Protein AF-A0A7X6ULK3-F1 (afdb_monomer_lite)

Sequence (112 aa):
MATKIPKNITPAKFAKWLRNNTDCEAKVRRGERVEAIVFADHIEPGKCVPLLAEMDDEDLMITEFTNDYYYPQAAQRAIDKREDAYPPVPFYDWVQDQYLTDKNVKITKIEI

pLDDT: mean 84.58, std 14.23, range [40.16, 96.69]

Radius of gyration: 13.45 Å; chains: 1; bounding box: 35×28×33 Å

Foldseek 3Di:
DQQDDDDQDFQVNVQVSCVVQFQKDWDQDPSFKIWMWTQLVLAPNQWIWTKMWGDDPRFIWIKIADDTDRHVVVSVVCVVVVHHIDPTDTPVVVSVVPCRRPSNDHDDDDDD

Structure (mmCIF, N/CA/C/O backbone):
data_AF-A0A7X6ULK3-F1
#
_entry.id   AF-A0A7X6ULK3-F1
#
loop_
_atom_site.group_PDB
_atom_site.id
_atom_site.type_symbol
_atom_site.label_atom_id
_atom_site.label_alt_id
_atom_site.label_comp_id
_atom_site.label_asym_id
_atom_site.label_entity_id
_atom_site.label_seq_id
_atom_site.pdbx_PDB_ins_code
_atom_site.Cartn_x
_atom_site.Cartn_y
_atom_site.Cartn_z
_atom_site.occupancy
_atom_site.B_iso_or_equiv
_atom_site.auth_seq_id
_atom_site.auth_comp_id
_atom_site.auth_asym_id
_atom_site.auth_atom_id
_atom_site.pdbx_PDB_model_num
ATOM 1 N N . MET A 1 1 ? -16.506 8.209 -9.076 1.00 40.16 1 MET A N 1
ATOM 2 C CA . MET A 1 1 ? -15.695 8.554 -10.268 1.00 40.16 1 MET A CA 1
ATOM 3 C C . MET A 1 1 ? -14.776 7.376 -10.524 1.00 40.16 1 MET A C 1
ATOM 5 O O . MET A 1 1 ? -14.176 6.924 -9.564 1.00 40.16 1 MET A O 1
ATOM 9 N N . ALA A 1 2 ? -14.704 6.848 -11.747 1.00 53.31 2 ALA A N 1
ATOM 10 C CA . ALA A 1 2 ? -13.825 5.716 -12.043 1.00 53.31 2 ALA A CA 1
ATOM 11 C C . ALA A 1 2 ? -12.354 6.157 -11.967 1.00 53.31 2 ALA A C 1
ATOM 13 O O . ALA A 1 2 ? -11.955 7.114 -12.639 1.00 53.31 2 ALA A O 1
ATOM 14 N N . THR A 1 3 ? -11.567 5.488 -11.130 1.00 58.00 3 THR A N 1
ATOM 15 C CA . THR A 1 3 ? -10.144 5.774 -10.956 1.00 58.00 3 THR A CA 1
ATOM 16 C C . THR A 1 3 ? -9.401 5.510 -12.264 1.00 58.00 3 THR A C 1
ATOM 18 O O . THR A 1 3 ? -9.529 4.446 -12.864 1.00 58.00 3 THR A O 1
ATOM 21 N N . LYS A 1 4 ? -8.627 6.488 -12.753 1.00 64.19 4 LYS A N 1
ATOM 22 C CA . LYS A 1 4 ? -7.804 6.293 -13.956 1.00 64.19 4 LYS A CA 1
ATOM 23 C C . LYS A 1 4 ? -6.600 5.423 -13.599 1.00 64.19 4 LYS A C 1
ATOM 25 O O . LYS A 1 4 ? -5.735 5.864 -12.841 1.00 64.19 4 LYS A O 1
ATOM 30 N N . ILE A 1 5 ? -6.544 4.220 -14.164 1.00 65.06 5 ILE A N 1
ATOM 31 C CA . ILE A 1 5 ? -5.449 3.270 -13.952 1.00 65.06 5 ILE A CA 1
ATOM 32 C C . ILE A 1 5 ? -4.304 3.587 -14.940 1.00 65.06 5 ILE A C 1
ATOM 34 O O . ILE A 1 5 ? -4.547 3.656 -16.150 1.00 65.06 5 ILE A O 1
ATOM 38 N N . PRO A 1 6 ? -3.067 3.845 -14.473 1.00 64.94 6 PRO A N 1
ATOM 39 C CA . PRO A 1 6 ? -1.934 4.137 -15.355 1.00 64.94 6 PRO A CA 1
ATOM 40 C C . PRO A 1 6 ? -1.508 2.929 -16.201 1.00 64.94 6 PRO A C 1
ATOM 42 O O . PRO A 1 6 ? -1.408 1.832 -15.672 1.00 64.94 6 PRO A O 1
ATOM 45 N N . LYS A 1 7 ? -1.163 3.151 -17.479 1.00 63.31 7 LYS A N 1
ATOM 46 C CA . LYS A 1 7 ? -0.440 2.176 -18.321 1.00 63.31 7 LYS A CA 1
ATOM 47 C C . LYS A 1 7 ? 1.069 2.269 -18.029 1.00 63.31 7 LYS A C 1
ATOM 49 O O . LYS A 1 7 ? 1.590 3.385 -17.921 1.00 63.31 7 LYS A O 1
ATOM 54 N N . ASN A 1 8 ? 1.764 1.137 -17.906 1.00 73.62 8 ASN A N 1
ATOM 55 C CA . ASN A 1 8 ? 3.188 1.029 -17.527 1.00 73.62 8 ASN A CA 1
ATOM 56 C C . ASN A 1 8 ? 3.473 1.697 -16.171 1.00 73.62 8 ASN A C 1
ATOM 58 O O . ASN A 1 8 ? 4.127 2.755 -16.078 1.00 73.62 8 ASN A O 1
ATOM 62 N N . ILE A 1 9 ? 2.878 1.119 -15.130 1.00 87.00 9 ILE A N 1
ATOM 63 C CA . ILE A 1 9 ? 3.027 1.562 -13.750 1.00 87.00 9 ILE A CA 1
ATOM 64 C C . ILE A 1 9 ? 4.459 1.267 -13.272 1.00 87.00 9 ILE A C 1
ATOM 66 O O . ILE A 1 9 ? 5.049 0.253 -13.607 1.00 87.00 9 ILE A O 1
ATOM 70 N N . THR A 1 10 ? 5.047 2.202 -12.533 1.00 91.00 10 THR A N 1
ATOM 71 C CA . THR A 1 10 ? 6.350 2.032 -11.871 1.00 91.00 10 THR A CA 1
ATOM 72 C C . THR A 1 10 ? 6.162 2.304 -10.383 1.00 91.00 10 THR A C 1
ATOM 74 O O . THR A 1 10 ? 5.195 2.996 -10.040 1.00 91.00 10 THR A O 1
ATOM 77 N N . PRO A 1 11 ? 7.082 1.892 -9.492 1.00 93.19 11 PRO A N 1
ATOM 78 C CA . PRO A 1 11 ? 6.969 2.175 -8.060 1.00 93.19 11 PRO A CA 1
ATOM 79 C C . PRO A 1 11 ? 6.731 3.667 -7.769 1.00 93.19 11 PRO A C 1
ATOM 81 O O . PRO A 1 11 ? 5.841 4.046 -7.011 1.00 93.19 11 PRO A O 1
ATOM 84 N N . ALA A 1 12 ? 7.448 4.560 -8.459 1.00 92.38 12 ALA A N 1
ATOM 85 C CA . ALA A 1 12 ? 7.263 6.003 -8.304 1.00 92.38 12 ALA A CA 1
ATOM 86 C C . ALA A 1 12 ? 5.882 6.495 -8.779 1.00 92.38 12 ALA A C 1
ATOM 88 O O . ALA A 1 12 ? 5.250 7.318 -8.107 1.00 92.38 12 ALA A O 1
ATOM 89 N N . LYS A 1 13 ? 5.395 6.000 -9.927 1.00 91.81 13 LYS A N 1
ATOM 90 C CA . LYS A 1 13 ? 4.057 6.345 -10.433 1.00 91.81 13 LYS A CA 1
ATOM 91 C C . LYS A 1 13 ? 2.965 5.804 -9.516 1.00 91.81 13 LYS A C 1
ATOM 93 O O . LYS A 1 13 ? 2.000 6.521 -9.270 1.00 91.81 13 LYS A O 1
ATOM 98 N N . PHE A 1 14 ? 3.142 4.599 -8.983 1.00 92.31 14 PHE A N 1
ATOM 99 C CA . PHE A 1 14 ? 2.233 3.993 -8.021 1.00 92.31 14 PHE A CA 1
ATOM 100 C C . PHE A 1 14 ? 2.179 4.788 -6.722 1.00 92.31 14 PHE A C 1
ATOM 102 O O . PHE A 1 14 ? 1.100 5.203 -6.326 1.00 92.31 14 PHE A O 1
ATOM 109 N N . ALA A 1 15 ? 3.319 5.139 -6.121 1.00 93.38 15 ALA A N 1
ATOM 110 C CA . ALA A 1 15 ? 3.335 5.970 -4.916 1.00 93.38 15 ALA A CA 1
ATOM 111 C C . ALA A 1 15 ? 2.653 7.334 -5.129 1.00 93.38 15 ALA A C 1
ATOM 113 O O . ALA A 1 15 ? 2.032 7.876 -4.216 1.00 93.38 15 ALA A O 1
ATOM 114 N N . LYS A 1 16 ? 2.771 7.926 -6.325 1.00 91.94 16 LYS A N 1
ATOM 115 C CA . LYS A 1 16 ? 2.041 9.155 -6.673 1.00 91.94 16 LYS A CA 1
ATOM 116 C C . LYS A 1 16 ? 0.544 8.896 -6.828 1.00 91.94 16 LYS A C 1
ATOM 118 O O . LYS A 1 16 ? -0.260 9.688 -6.351 1.00 91.94 16 LYS A O 1
ATOM 123 N N . TRP A 1 17 ? 0.178 7.818 -7.511 1.00 90.81 17 TRP A N 1
ATOM 124 C CA . TRP A 1 17 ? -1.211 7.429 -7.705 1.00 90.81 17 TRP A CA 1
ATOM 125 C C . TRP A 1 17 ? -1.893 7.129 -6.363 1.00 90.81 17 TRP A C 1
ATOM 127 O O . TRP A 1 17 ? -2.977 7.649 -6.129 1.00 90.81 17 TRP A O 1
ATOM 137 N N . LEU A 1 18 ? -1.238 6.408 -5.452 1.00 91.25 18 LEU A N 1
ATOM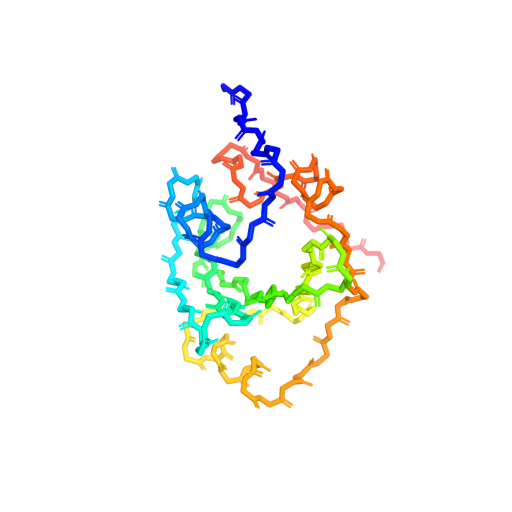 138 C CA . LEU A 1 18 ? -1.780 6.052 -4.141 1.00 91.25 18 LEU A CA 1
ATOM 139 C C . LEU A 1 18 ? -2.104 7.315 -3.333 1.00 91.25 18 LEU A C 1
ATOM 141 O O . LEU A 1 18 ? -3.256 7.543 -2.992 1.00 91.25 18 LEU A O 1
ATOM 145 N N . ARG A 1 19 ? -1.141 8.237 -3.196 1.00 91.38 19 ARG A N 1
ATOM 146 C CA . ARG A 1 19 ? -1.346 9.534 -2.517 1.00 91.38 19 ARG A CA 1
ATOM 147 C C . ARG A 1 19 ? -2.457 10.401 -3.118 1.00 91.38 19 ARG A C 1
ATOM 149 O O . ARG A 1 19 ? -2.995 11.259 -2.430 1.00 91.38 19 ARG A O 1
ATOM 156 N N . ASN A 1 20 ? -2.772 10.227 -4.400 1.00 89.69 20 ASN A N 1
ATOM 157 C CA . ASN A 1 20 ? -3.836 10.984 -5.058 1.00 89.69 20 ASN A CA 1
ATOM 158 C C . ASN A 1 20 ? -5.228 10.365 -4.856 1.00 89.69 20 ASN A C 1
ATOM 160 O O . ASN A 1 20 ? -6.222 11.060 -5.064 1.00 89.69 20 ASN A O 1
ATOM 164 N N . ASN A 1 21 ? -5.306 9.075 -4.520 1.00 87.19 21 ASN A N 1
ATOM 165 C CA . ASN A 1 21 ? -6.562 8.323 -4.468 1.00 87.19 21 ASN A CA 1
ATOM 166 C C . ASN A 1 21 ? -6.914 7.821 -3.058 1.00 87.19 21 ASN A C 1
ATOM 168 O O . ASN A 1 21 ? -8.081 7.539 -2.805 1.00 87.19 21 ASN A O 1
ATOM 172 N N . THR A 1 22 ? -5.953 7.764 -2.137 1.00 87.62 22 THR A N 1
ATOM 173 C CA . THR A 1 22 ? -6.143 7.347 -0.739 1.00 87.62 22 THR A CA 1
ATOM 174 C C . THR A 1 22 ? -5.566 8.368 0.226 1.00 87.62 22 THR A C 1
ATOM 176 O O . THR A 1 22 ? -4.668 9.130 -0.138 1.00 87.62 22 THR A O 1
ATOM 179 N N . ASP A 1 23 ? -6.010 8.322 1.479 1.00 90.62 23 ASP A N 1
ATOM 180 C CA . ASP A 1 23 ? -5.222 8.876 2.575 1.00 90.62 23 ASP A CA 1
ATOM 181 C C . ASP A 1 23 ? -4.120 7.869 2.931 1.00 90.62 23 ASP A C 1
ATOM 183 O O . ASP A 1 23 ? -4.406 6.721 3.271 1.00 90.62 23 ASP A O 1
ATOM 187 N N . CYS A 1 24 ? -2.852 8.236 2.748 1.00 93.50 24 CYS A N 1
ATOM 188 C CA . CYS A 1 24 ? -1.747 7.304 2.965 1.00 93.50 24 CYS A CA 1
ATOM 189 C C . CYS A 1 24 ? -0.409 7.994 3.231 1.00 93.50 24 CYS A C 1
ATOM 191 O O . CYS A 1 24 ? -0.116 9.073 2.708 1.00 93.50 24 CYS A O 1
ATOM 193 N N . GLU A 1 25 ? 0.471 7.276 3.922 1.00 94.88 25 GLU A N 1
ATOM 194 C CA . GLU A 1 25 ? 1.908 7.518 3.906 1.00 94.88 25 GLU A CA 1
ATOM 195 C C . GLU A 1 25 ? 2.576 6.535 2.946 1.00 94.88 25 GLU A C 1
ATOM 197 O O . GLU A 1 25 ? 2.604 5.343 3.214 1.00 94.88 25 GLU A O 1
ATOM 202 N N . ALA A 1 26 ? 3.161 7.017 1.848 1.00 95.31 26 ALA A N 1
ATOM 203 C CA . ALA A 1 26 ? 3.916 6.179 0.911 1.00 95.31 26 ALA A CA 1
ATOM 204 C C . ALA A 1 26 ? 5.384 6.614 0.838 1.00 95.31 26 ALA A C 1
ATOM 206 O O . ALA A 1 26 ? 5.681 7.808 0.723 1.00 95.31 26 ALA A O 1
ATOM 207 N N . LYS A 1 27 ? 6.314 5.658 0.841 1.00 95.31 27 LYS A N 1
ATOM 208 C CA . LYS A 1 27 ? 7.765 5.863 0.737 1.00 95.31 27 LYS A CA 1
ATOM 209 C C . LYS A 1 27 ? 8.309 5.025 -0.412 1.00 95.31 27 LYS A C 1
ATOM 211 O O . LYS A 1 27 ? 8.151 3.812 -0.428 1.00 95.31 27 LYS A O 1
ATOM 216 N N . VAL A 1 28 ? 8.990 5.671 -1.356 1.00 94.31 28 VAL A N 1
ATOM 217 C CA . VAL A 1 28 ? 9.718 4.967 -2.420 1.00 94.31 28 VAL A CA 1
ATOM 218 C C . VAL A 1 28 ? 11.121 4.663 -1.903 1.00 94.31 28 VAL A C 1
ATOM 220 O O . VAL A 1 28 ? 11.871 5.584 -1.576 1.00 94.31 28 VAL A O 1
ATOM 223 N N . ARG A 1 29 ? 11.491 3.386 -1.802 1.00 92.06 29 ARG A N 1
ATOM 224 C CA . ARG A 1 29 ? 12.821 2.956 -1.354 1.00 92.06 29 ARG A CA 1
ATOM 225 C C . ARG A 1 29 ? 13.682 2.631 -2.559 1.00 92.06 29 ARG A C 1
ATOM 227 O O . ARG A 1 29 ? 13.330 1.770 -3.356 1.00 92.06 29 ARG A O 1
ATOM 234 N N . ARG A 1 30 ? 14.803 3.351 -2.687 1.00 85.38 30 ARG A N 1
ATOM 235 C CA . ARG A 1 30 ? 15.824 3.161 -3.738 1.00 85.38 30 ARG A CA 1
ATOM 236 C C . ARG A 1 30 ? 15.288 3.160 -5.183 1.00 85.38 30 ARG A C 1
ATOM 238 O O . ARG A 1 30 ? 16.010 2.794 -6.092 1.00 85.38 30 ARG A O 1
ATOM 245 N N . GLY A 1 31 ? 14.050 3.609 -5.402 1.00 80.12 31 GLY A N 1
ATOM 246 C CA . GLY A 1 31 ? 13.378 3.568 -6.706 1.00 80.12 31 GLY A CA 1
ATOM 247 C C . GLY A 1 31 ? 12.765 2.212 -7.077 1.00 80.12 31 GLY A C 1
ATOM 248 O O . GLY A 1 31 ? 12.032 2.153 -8.057 1.00 80.12 31 GLY A O 1
ATOM 249 N N . GLU A 1 32 ? 13.014 1.166 -6.291 1.00 86.75 32 GLU A N 1
ATOM 250 C CA . GLU A 1 32 ? 12.678 -0.227 -6.624 1.00 86.75 32 GLU A CA 1
ATOM 251 C C . GLU A 1 32 ? 11.358 -0.674 -5.999 1.00 86.75 32 GLU A C 1
ATOM 253 O O . GLU A 1 32 ? 10.612 -1.437 -6.605 1.00 86.75 32 GLU A O 1
ATOM 258 N N . ARG A 1 33 ? 11.046 -0.157 -4.805 1.00 93.06 33 ARG A N 1
ATOM 259 C CA . ARG A 1 33 ? 9.845 -0.550 -4.069 1.00 93.06 33 ARG A CA 1
ATOM 260 C C . ARG A 1 33 ? 9.121 0.611 -3.423 1.00 93.06 33 ARG A C 1
ATOM 262 O O . ARG A 1 33 ? 9.724 1.640 -3.100 1.00 93.06 33 ARG A O 1
ATOM 269 N N . VAL A 1 34 ? 7.833 0.423 -3.180 1.00 96.69 34 VAL A N 1
ATOM 270 C CA . VAL A 1 34 ? 7.008 1.300 -2.354 1.00 96.69 34 VAL A CA 1
ATOM 271 C C . VAL A 1 34 ? 6.659 0.575 -1.070 1.00 96.69 34 VAL A C 1
ATOM 273 O O . VAL A 1 34 ? 6.183 -0.549 -1.099 1.00 96.69 34 VAL A O 1
ATOM 276 N N . GLU A 1 35 ? 6.868 1.245 0.050 1.00 96.62 35 GLU A N 1
ATOM 277 C CA . GLU A 1 35 ? 6.273 0.886 1.334 1.00 96.62 35 GLU A CA 1
ATOM 278 C C . GLU A 1 35 ? 5.187 1.916 1.600 1.00 96.62 35 GLU A C 1
ATOM 280 O O . GLU A 1 35 ? 5.477 3.118 1.555 1.00 96.62 35 GLU A O 1
ATOM 285 N N . ALA A 1 36 ? 3.954 1.488 1.846 1.00 95.88 36 ALA A N 1
ATOM 286 C CA . ALA A 1 36 ? 2.899 2.422 2.186 1.00 95.88 36 ALA A CA 1
ATOM 287 C C . ALA A 1 36 ? 2.005 1.937 3.320 1.00 95.88 36 ALA A C 1
ATOM 289 O O . ALA A 1 36 ? 1.866 0.748 3.578 1.00 95.88 36 ALA A O 1
ATOM 290 N N . ILE A 1 37 ? 1.407 2.907 3.996 1.00 96.12 37 ILE A N 1
ATOM 291 C CA . ILE A 1 37 ? 0.395 2.724 5.024 1.00 96.12 37 ILE A CA 1
ATOM 292 C C . ILE A 1 37 ? -0.815 3.509 4.545 1.00 96.12 37 ILE A C 1
ATOM 294 O O . ILE A 1 37 ? -0.744 4.733 4.440 1.00 96.12 37 ILE A O 1
ATOM 298 N N . VAL A 1 38 ? -1.895 2.812 4.215 1.00 93.44 38 VAL A N 1
ATOM 299 C CA . VAL A 1 38 ? -3.172 3.431 3.852 1.00 93.44 38 VAL A CA 1
ATOM 300 C C . VAL A 1 38 ? -4.014 3.582 5.111 1.00 93.44 38 VAL A C 1
ATOM 302 O O . VAL A 1 38 ? -4.213 2.613 5.842 1.00 93.44 38 VAL A O 1
ATOM 305 N N . PHE A 1 39 ? -4.505 4.791 5.364 1.00 92.69 39 PHE A N 1
ATOM 306 C CA . PHE A 1 39 ? -5.436 5.080 6.449 1.00 92.69 39 PHE A CA 1
ATOM 307 C C . PHE A 1 39 ? -6.854 4.791 5.956 1.00 92.69 39 PHE A C 1
ATOM 309 O O . PHE A 1 39 ? -7.354 5.436 5.035 1.00 92.69 39 PHE A O 1
ATOM 316 N N . ALA A 1 40 ? -7.475 3.767 6.533 1.00 89.31 40 ALA A N 1
ATOM 317 C CA . ALA A 1 40 ? -8.756 3.221 6.107 1.00 89.31 40 ALA A CA 1
ATOM 318 C C . ALA A 1 40 ? -9.868 3.514 7.128 1.00 89.31 40 ALA A C 1
ATOM 320 O O . ALA A 1 40 ? -10.725 2.668 7.391 1.00 89.31 40 ALA A O 1
ATOM 321 N N . ASP A 1 41 ? -9.872 4.728 7.688 1.00 86.69 41 ASP A N 1
ATOM 322 C CA . ASP A 1 41 ? -10.864 5.188 8.668 1.00 86.69 41 ASP A CA 1
ATOM 323 C C . ASP A 1 41 ? -12.312 5.119 8.162 1.00 86.69 41 ASP A C 1
ATOM 325 O O . ASP A 1 41 ? -13.248 5.024 8.956 1.00 86.69 41 ASP A O 1
ATOM 329 N N . HIS A 1 42 ? -12.519 5.152 6.840 1.00 81.06 42 HIS A N 1
ATOM 330 C CA . HIS A 1 42 ? -13.844 4.995 6.231 1.00 81.06 42 HIS A CA 1
ATOM 331 C C . HIS A 1 42 ? -14.415 3.579 6.386 1.00 81.06 42 HIS A C 1
ATOM 333 O O . HIS A 1 42 ? -15.635 3.412 6.335 1.00 81.06 42 HIS A O 1
ATOM 339 N N . ILE A 1 43 ? -13.552 2.582 6.598 1.00 83.12 43 ILE A N 1
ATOM 340 C CA . ILE A 1 43 ? -13.925 1.189 6.860 1.00 83.12 43 ILE A CA 1
ATOM 341 C C . ILE A 1 43 ? -14.111 0.983 8.358 1.00 83.12 43 ILE A C 1
ATOM 343 O O . ILE A 1 43 ? -15.155 0.505 8.797 1.00 83.12 43 ILE A O 1
ATOM 347 N N . GLU A 1 44 ? -13.092 1.343 9.135 1.00 85.56 44 GLU A N 1
ATOM 348 C CA . GLU A 1 44 ? -13.059 1.170 10.581 1.00 85.56 44 GLU A CA 1
ATOM 349 C C . GLU A 1 44 ? -12.140 2.238 11.201 1.00 85.56 44 GLU A C 1
ATOM 351 O O . GLU A 1 44 ? -11.017 2.415 10.721 1.00 85.56 44 GLU A O 1
ATOM 356 N N . PRO A 1 45 ? -12.572 2.954 12.256 1.00 88.31 45 PRO A N 1
ATOM 357 C CA . PRO A 1 45 ? -11.780 4.034 12.843 1.00 88.31 45 PRO A CA 1
ATOM 358 C C . PRO A 1 45 ? -10.379 3.591 13.284 1.00 88.31 45 PRO A C 1
ATOM 360 O O . PRO A 1 45 ? -10.224 2.617 14.021 1.00 88.31 45 PRO A O 1
ATOM 363 N N . GLY A 1 46 ? -9.354 4.333 12.862 1.00 88.88 46 GLY A N 1
ATOM 364 C CA . GLY A 1 46 ? -7.949 4.066 13.167 1.00 88.88 46 GLY A CA 1
ATOM 365 C C . GLY A 1 46 ? -7.315 2.944 12.343 1.00 88.88 46 GLY A C 1
ATOM 366 O O . GLY A 1 46 ? -6.111 2.709 12.475 1.00 88.88 46 GLY A O 1
ATOM 367 N N . LYS A 1 47 ? -8.078 2.252 11.487 1.00 90.94 47 LYS A N 1
ATOM 368 C CA . LYS A 1 47 ? -7.560 1.142 10.688 1.00 90.94 47 LYS A CA 1
ATOM 369 C C . LYS A 1 47 ? -6.487 1.618 9.715 1.00 90.94 47 LYS A C 1
ATOM 371 O O . LYS A 1 47 ? -6.672 2.557 8.947 1.00 90.94 47 LYS A O 1
ATOM 376 N N . CYS A 1 48 ? -5.364 0.920 9.732 1.00 93.56 48 CYS A N 1
ATOM 377 C CA . CYS A 1 48 ? -4.219 1.119 8.865 1.00 93.56 48 CYS A CA 1
ATOM 378 C C . CYS A 1 48 ? -4.005 -0.160 8.054 1.00 93.56 48 CYS A C 1
ATOM 380 O O . CYS A 1 48 ? -3.937 -1.247 8.625 1.00 93.56 48 CYS A O 1
ATOM 382 N N . VAL A 1 49 ? -3.848 -0.032 6.740 1.00 93.38 49 VAL A N 1
ATOM 383 C CA . VAL A 1 49 ? -3.512 -1.151 5.856 1.00 93.38 49 VAL A CA 1
ATOM 384 C C . VAL A 1 49 ? -2.084 -0.962 5.351 1.00 93.38 49 VAL A C 1
ATOM 386 O O . VAL A 1 49 ? -1.835 -0.058 4.544 1.00 93.38 49 VAL A O 1
ATOM 389 N N . PRO A 1 50 ? -1.117 -1.749 5.856 1.00 96.12 50 PRO A N 1
ATOM 390 C CA . PRO A 1 50 ? 0.235 -1.737 5.336 1.00 96.12 50 PRO A CA 1
ATOM 391 C C . PRO A 1 50 ? 0.263 -2.466 3.997 1.00 96.12 50 PRO A C 1
ATOM 393 O O . PRO A 1 50 ? -0.314 -3.545 3.849 1.00 96.12 50 PRO A O 1
ATOM 396 N N . LEU A 1 51 ? 0.981 -1.888 3.043 1.00 94.62 51 LEU A N 1
ATOM 397 C CA . LEU A 1 51 ? 1.196 -2.477 1.734 1.00 94.62 51 LEU A CA 1
ATOM 398 C C . LEU A 1 51 ? 2.630 -2.272 1.260 1.00 94.62 51 LEU A C 1
ATOM 400 O O . LEU A 1 51 ? 3.309 -1.297 1.604 1.00 94.62 51 LEU A O 1
ATOM 404 N N . LEU A 1 52 ? 3.073 -3.202 0.429 1.00 95.62 52 LEU A N 1
ATOM 405 C CA . LEU A 1 52 ? 4.350 -3.162 -0.254 1.00 95.62 52 LEU A CA 1
ATOM 406 C C . LEU A 1 52 ? 4.117 -3.354 -1.752 1.00 95.62 52 LEU A C 1
ATOM 408 O O . LEU A 1 52 ? 3.290 -4.168 -2.146 1.00 95.62 52 LEU A O 1
ATOM 412 N N . ALA A 1 53 ? 4.817 -2.582 -2.579 1.00 95.44 53 ALA A N 1
ATOM 413 C CA . ALA A 1 53 ? 4.753 -2.721 -4.027 1.00 95.44 53 ALA A CA 1
ATOM 414 C C . ALA A 1 53 ? 6.149 -2.827 -4.631 1.00 95.44 53 ALA A C 1
ATOM 416 O O . ALA A 1 53 ? 6.983 -1.946 -4.409 1.00 95.44 53 ALA A O 1
ATOM 417 N N . GLU A 1 54 ? 6.382 -3.872 -5.413 1.00 94.62 54 GLU A N 1
ATOM 418 C CA . GLU A 1 54 ? 7.664 -4.199 -6.042 1.00 94.62 54 GLU A CA 1
ATOM 419 C C . GLU A 1 54 ? 7.437 -4.572 -7.509 1.00 94.62 54 GLU A C 1
ATOM 421 O O . GLU A 1 54 ? 6.354 -5.021 -7.877 1.00 94.62 54 GLU A O 1
ATOM 426 N N . MET A 1 55 ? 8.434 -4.324 -8.360 1.00 92.81 55 MET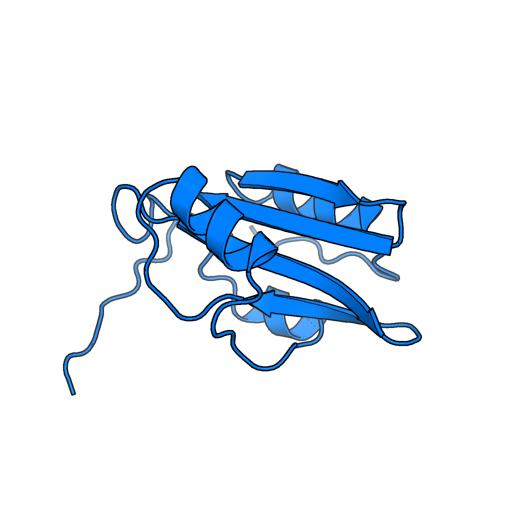 A N 1
ATOM 427 C CA . MET A 1 55 ? 8.386 -4.801 -9.743 1.00 92.81 55 MET A CA 1
ATOM 428 C C . MET A 1 55 ? 8.740 -6.286 -9.778 1.00 92.81 55 MET A C 1
ATOM 430 O O . MET A 1 55 ? 9.768 -6.674 -9.221 1.00 92.81 55 MET A O 1
ATOM 434 N N . ASP A 1 56 ? 7.923 -7.069 -10.467 1.00 90.88 56 ASP A N 1
ATOM 435 C CA . ASP A 1 56 ? 8.222 -8.428 -10.902 1.00 90.88 56 ASP A CA 1
ATOM 436 C C . ASP A 1 56 ? 8.189 -8.433 -12.435 1.00 90.88 56 ASP A C 1
ATOM 438 O O . ASP A 1 56 ? 7.143 -8.212 -13.047 1.00 90.88 56 ASP A O 1
ATOM 442 N N . ASP A 1 57 ? 9.366 -8.547 -13.050 1.00 86.69 57 ASP A N 1
ATOM 443 C CA . ASP A 1 57 ? 9.598 -8.273 -14.472 1.00 86.69 57 ASP A CA 1
ATOM 444 C C . ASP A 1 57 ? 8.993 -6.929 -14.943 1.00 86.69 57 ASP A C 1
ATOM 446 O O . ASP A 1 57 ? 9.539 -5.853 -14.667 1.00 86.69 57 ASP A O 1
ATOM 450 N N . GLU A 1 58 ? 7.880 -6.973 -15.678 1.00 86.75 58 GLU A N 1
ATOM 451 C CA . GLU A 1 58 ? 7.200 -5.801 -16.243 1.00 86.75 58 GLU A CA 1
ATOM 452 C C . GLU A 1 58 ? 5.987 -5.346 -15.419 1.00 86.75 58 GLU A C 1
ATOM 454 O O . GLU A 1 58 ? 5.456 -4.253 -15.653 1.00 86.75 58 GLU A O 1
ATOM 459 N N . ASP A 1 59 ? 5.579 -6.141 -14.430 1.00 90.25 59 ASP A N 1
ATOM 460 C CA . ASP A 1 59 ? 4.386 -5.909 -13.630 1.00 90.25 59 ASP A CA 1
ATOM 461 C C . ASP A 1 59 ? 4.734 -5.371 -12.243 1.00 90.25 59 ASP A C 1
ATOM 463 O O . ASP A 1 59 ? 5.722 -5.739 -11.613 1.00 90.25 59 ASP A O 1
ATOM 467 N N . LEU A 1 60 ? 3.904 -4.457 -11.743 1.00 92.88 60 LEU A N 1
ATOM 468 C CA . LEU A 1 60 ? 3.995 -4.011 -10.359 1.00 92.88 60 LEU A CA 1
ATOM 469 C C . LEU A 1 60 ? 3.092 -4.893 -9.507 1.00 92.88 60 LEU A C 1
ATOM 471 O O . LEU A 1 60 ? 1.872 -4.862 -9.671 1.00 92.88 60 LEU A O 1
ATOM 475 N N . MET A 1 61 ? 3.692 -5.616 -8.574 1.00 94.81 61 MET A N 1
ATOM 476 C CA . MET A 1 61 ? 3.013 -6.534 -7.672 1.00 94.81 61 MET A CA 1
ATOM 477 C C . MET A 1 61 ? 2.759 -5.853 -6.330 1.00 94.81 61 MET A C 1
ATOM 479 O O . MET A 1 61 ? 3.652 -5.203 -5.786 1.00 94.81 61 MET A O 1
ATOM 483 N N . ILE A 1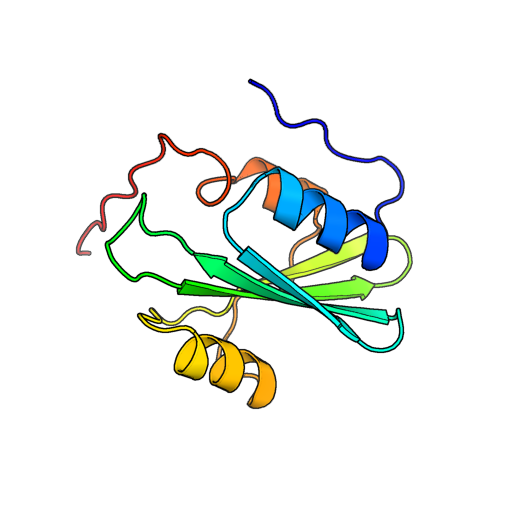 62 ? 1.541 -5.986 -5.809 1.00 94.75 62 ILE A N 1
ATOM 484 C CA . ILE A 1 62 ? 1.086 -5.411 -4.543 1.00 94.75 62 ILE A CA 1
ATOM 485 C C . ILE A 1 62 ? 0.921 -6.526 -3.517 1.00 94.75 62 ILE A C 1
ATOM 487 O O . ILE A 1 62 ? 0.211 -7.499 -3.754 1.00 94.75 62 ILE A O 1
ATOM 491 N N . THR A 1 63 ? 1.536 -6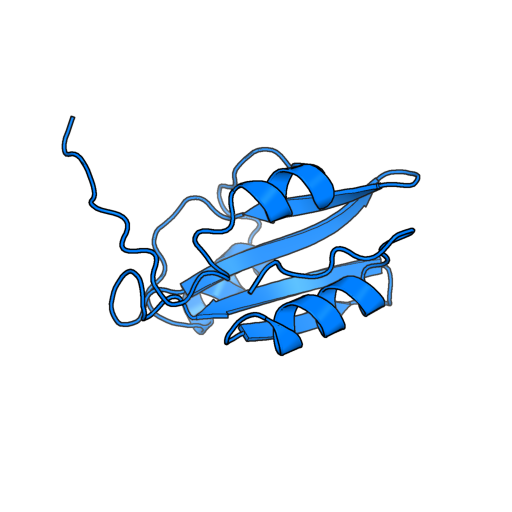.344 -2.358 1.00 95.38 63 THR A N 1
ATOM 492 C CA . THR A 1 63 ? 1.456 -7.239 -1.206 1.00 95.38 63 THR A CA 1
ATOM 493 C C . THR A 1 63 ? 0.801 -6.489 -0.054 1.00 95.38 63 THR A C 1
ATOM 495 O O . THR A 1 63 ? 1.364 -5.513 0.447 1.00 95.38 63 THR A O 1
ATOM 498 N N . GLU A 1 64 ? -0.374 -6.942 0.381 1.00 93.81 64 GLU A N 1
ATOM 499 C CA . GLU A 1 64 ? -1.070 -6.425 1.564 1.00 93.81 64 GLU A CA 1
ATOM 500 C C . GLU A 1 64 ? -0.869 -7.334 2.772 1.00 93.81 64 GLU A C 1
ATOM 502 O O . GLU A 1 64 ? -0.952 -8.559 2.675 1.00 93.81 64 GLU A O 1
ATOM 507 N N . PHE A 1 65 ? -0.630 -6.723 3.928 1.00 93.94 65 PHE A N 1
ATOM 508 C CA . PHE A 1 65 ? -0.442 -7.440 5.186 1.00 93.94 65 PHE A CA 1
ATOM 509 C C . PHE A 1 65 ? -1.794 -7.850 5.781 1.00 93.94 65 PHE A C 1
ATOM 511 O O . PHE A 1 65 ? -2.752 -7.080 5.743 1.00 93.94 65 PHE A O 1
ATOM 518 N N . THR A 1 66 ? -1.880 -9.067 6.325 1.00 88.44 66 THR A N 1
ATOM 519 C CA . THR A 1 66 ? -3.172 -9.717 6.626 1.00 88.44 66 THR A CA 1
ATOM 520 C C . THR A 1 66 ? -3.772 -9.337 7.974 1.00 88.44 66 THR A C 1
ATOM 522 O O . THR A 1 66 ? -4.967 -9.532 8.187 1.00 88.44 66 THR A O 1
ATOM 525 N N . ASN A 1 67 ? -2.959 -8.843 8.907 1.00 89.44 67 ASN A N 1
ATOM 526 C CA . ASN A 1 67 ? -3.431 -8.500 10.244 1.00 89.44 67 ASN A CA 1
ATOM 527 C C . ASN A 1 67 ? -4.143 -7.140 10.265 1.00 89.44 67 ASN A C 1
ATOM 529 O O . ASN A 1 67 ? -3.877 -6.257 9.452 1.00 89.44 67 ASN A O 1
ATOM 533 N N . ASP A 1 68 ? -5.016 -6.950 11.253 1.00 88.06 68 ASP A N 1
ATOM 534 C CA . ASP A 1 68 ? -5.616 -5.648 11.525 1.00 88.06 68 ASP A CA 1
ATOM 535 C C . ASP A 1 68 ? -4.612 -4.761 12.293 1.00 88.06 68 ASP A C 1
ATOM 537 O O . ASP A 1 68 ? -4.155 -5.104 13.388 1.00 88.06 68 ASP A O 1
ATOM 541 N N . TYR A 1 69 ? -4.270 -3.600 11.729 1.00 92.44 69 TYR A N 1
ATOM 542 C CA . TYR A 1 69 ? -3.400 -2.605 12.360 1.00 92.44 69 TYR A CA 1
ATOM 543 C C . TYR A 1 69 ? -4.190 -1.327 12.638 1.00 92.44 69 TYR A C 1
ATOM 545 O O . TYR A 1 69 ? -4.933 -0.865 11.781 1.00 92.44 69 TYR A O 1
ATOM 553 N N . TYR A 1 70 ? -4.003 -0.729 13.816 1.00 92.38 70 TYR A N 1
ATOM 554 C CA . TYR A 1 70 ? -4.804 0.423 14.271 1.00 92.38 70 TYR A CA 1
ATOM 555 C C . TYR A 1 70 ? -3.985 1.689 14.547 1.00 92.38 70 TYR A C 1
ATOM 557 O O . TYR A 1 70 ? -4.457 2.636 15.172 1.00 92.38 70 TYR A O 1
ATOM 565 N N . TYR A 1 71 ? -2.709 1.683 14.161 1.00 90.62 71 TYR A N 1
ATOM 566 C CA . TYR A 1 71 ? -1.847 2.856 14.236 1.00 90.62 71 TYR A CA 1
ATOM 567 C C . TYR A 1 71 ? -0.621 2.688 13.322 1.00 90.62 71 TYR A C 1
ATOM 569 O O . TYR A 1 71 ? -0.119 1.568 13.155 1.00 90.62 71 TYR A O 1
ATOM 577 N N . PRO A 1 72 ? -0.063 3.788 12.779 1.00 92.56 72 PRO A N 1
ATOM 578 C CA . PRO A 1 72 ? 0.966 3.731 11.733 1.00 92.56 72 PRO A CA 1
ATOM 579 C C . PRO A 1 72 ? 2.244 3.005 12.131 1.00 92.56 72 PRO A C 1
ATOM 581 O O . PRO A 1 72 ? 2.877 2.351 11.311 1.00 92.56 72 PRO A O 1
ATOM 584 N N . GLN A 1 73 ? 2.635 3.084 13.402 1.00 93.56 73 GLN A N 1
ATOM 585 C CA . GLN A 1 73 ? 3.877 2.469 13.874 1.00 93.56 73 GLN A CA 1
ATOM 586 C C . GLN A 1 73 ? 3.801 0.937 13.838 1.00 93.56 73 GLN A C 1
ATOM 588 O O . GLN A 1 73 ? 4.789 0.289 13.500 1.00 93.56 73 GLN A O 1
ATOM 593 N N . ALA A 1 74 ? 2.640 0.347 14.152 1.00 93.38 74 ALA A N 1
ATOM 594 C CA . ALA A 1 74 ? 2.452 -1.095 14.015 1.00 93.38 74 ALA A CA 1
ATOM 595 C C . ALA A 1 74 ? 2.403 -1.512 12.544 1.00 93.38 74 ALA A C 1
ATOM 597 O O . ALA A 1 74 ? 3.047 -2.494 12.188 1.00 93.38 74 ALA A O 1
ATOM 598 N N . ALA A 1 75 ? 1.728 -0.730 11.698 1.00 94.25 75 ALA A N 1
ATOM 599 C CA . ALA A 1 75 ? 1.681 -0.987 10.263 1.00 94.25 75 ALA A CA 1
ATOM 600 C C . ALA A 1 75 ? 3.077 -0.918 9.615 1.00 94.25 75 ALA A C 1
ATOM 602 O O . ALA A 1 75 ? 3.472 -1.816 8.877 1.00 94.25 75 ALA A O 1
ATOM 603 N N . GLN A 1 76 ? 3.882 0.093 9.957 1.00 94.94 76 GLN A N 1
ATOM 604 C CA . GLN A 1 76 ? 5.269 0.191 9.494 1.00 94.94 76 GLN A CA 1
ATOM 605 C C . GLN A 1 76 ? 6.111 -0.990 9.989 1.00 94.94 76 GLN A C 1
ATOM 607 O O . GLN A 1 76 ? 6.887 -1.556 9.225 1.00 94.94 76 GLN A O 1
ATOM 612 N N . ARG A 1 77 ? 5.945 -1.393 11.256 1.00 94.94 77 ARG A N 1
ATOM 613 C CA . ARG A 1 77 ? 6.670 -2.537 11.821 1.00 94.94 77 ARG A CA 1
ATOM 614 C C . ARG A 1 77 ? 6.348 -3.834 11.081 1.00 94.94 77 ARG A C 1
ATOM 616 O O . ARG A 1 77 ? 7.252 -4.648 10.922 1.00 94.94 77 ARG A O 1
ATOM 623 N N . ALA A 1 78 ? 5.106 -4.018 10.637 1.00 94.88 78 ALA A N 1
ATOM 624 C CA . ALA A 1 78 ? 4.711 -5.181 9.851 1.00 94.88 78 ALA A CA 1
ATOM 625 C C . ALA A 1 78 ? 5.500 -5.276 8.544 1.00 94.88 78 ALA A C 1
ATOM 627 O O . ALA A 1 78 ? 6.088 -6.319 8.254 1.00 94.88 78 ALA A O 1
ATOM 628 N N . ILE A 1 79 ? 5.612 -4.150 7.833 1.00 94.31 79 ILE A N 1
ATOM 629 C CA . ILE A 1 79 ? 6.435 -4.024 6.626 1.00 94.31 79 ILE A CA 1
ATOM 630 C C . ILE A 1 79 ? 7.900 -4.345 6.940 1.00 94.31 79 ILE A C 1
ATOM 632 O O . ILE A 1 79 ? 8.516 -5.172 6.267 1.00 94.31 79 ILE A O 1
ATOM 636 N N . ASP A 1 80 ? 8.453 -3.732 7.988 1.00 93.38 80 ASP A N 1
ATOM 637 C CA . ASP A 1 80 ? 9.864 -3.886 8.354 1.00 93.38 80 ASP A CA 1
ATOM 638 C C . ASP A 1 80 ? 10.209 -5.334 8.743 1.00 93.38 80 ASP A C 1
ATOM 640 O O . ASP A 1 80 ? 11.298 -5.826 8.438 1.00 93.38 80 ASP A O 1
ATOM 644 N N . LYS A 1 81 ? 9.277 -6.024 9.412 1.00 94.00 81 LYS A N 1
ATOM 645 C CA . LYS A 1 81 ? 9.434 -7.409 9.869 1.00 94.00 81 LYS A CA 1
ATOM 646 C C . LYS A 1 81 ? 9.006 -8.455 8.848 1.00 94.00 81 LYS A C 1
ATOM 648 O O . LYS A 1 81 ? 9.267 -9.629 9.095 1.00 94.00 81 LYS A O 1
ATOM 653 N N . ARG A 1 82 ? 8.392 -8.047 7.731 1.00 89.94 82 ARG A N 1
ATOM 654 C CA . ARG A 1 82 ? 7.771 -8.956 6.758 1.00 89.94 82 ARG A CA 1
ATOM 655 C C . ARG A 1 82 ? 6.819 -9.933 7.457 1.00 89.94 82 ARG A C 1
ATOM 657 O O . ARG A 1 82 ? 6.952 -11.144 7.311 1.00 89.94 82 ARG A O 1
ATOM 664 N N . GLU A 1 83 ? 5.935 -9.380 8.288 1.00 93.75 83 GLU A N 1
ATOM 665 C CA . GLU A 1 83 ? 4.833 -10.135 8.895 1.00 93.75 83 GLU A CA 1
ATOM 666 C C . GLU A 1 83 ? 3.939 -10.780 7.818 1.00 93.75 83 GLU A C 1
ATOM 668 O O . GLU A 1 83 ? 4.095 -10.516 6.624 1.00 93.75 83 GLU A O 1
ATOM 673 N N . ASP A 1 84 ? 3.012 -11.633 8.252 1.00 93.62 84 ASP A N 1
ATOM 674 C CA . ASP A 1 84 ? 2.128 -12.366 7.350 1.00 93.62 84 ASP A CA 1
ATOM 675 C C . ASP A 1 84 ? 1.360 -11.425 6.408 1.00 93.62 84 ASP A C 1
ATOM 677 O O . ASP A 1 84 ? 0.821 -10.381 6.799 1.00 93.62 84 ASP A O 1
ATOM 681 N N . ALA A 1 85 ? 1.341 -11.812 5.137 1.00 94.19 85 ALA A N 1
ATOM 682 C CA . ALA A 1 85 ? 0.764 -11.044 4.052 1.00 94.19 85 ALA A CA 1
ATOM 683 C C . ALA A 1 85 ? 0.079 -11.967 3.045 1.00 94.19 85 ALA A C 1
ATOM 685 O O . ALA A 1 85 ? 0.409 -13.152 2.931 1.00 94.19 85 ALA A O 1
ATOM 686 N N . TYR A 1 86 ? -0.878 -11.413 2.307 1.00 91.62 86 TYR A N 1
ATOM 687 C CA . TYR A 1 86 ? -1.481 -12.105 1.179 1.00 91.62 86 TYR A CA 1
ATOM 688 C C . TYR A 1 86 ? -0.446 -12.308 0.062 1.00 91.62 86 TYR A C 1
ATOM 690 O O . TYR A 1 86 ? 0.533 -11.557 -0.019 1.00 91.62 86 TYR A O 1
ATOM 698 N N . PRO A 1 87 ? -0.645 -13.308 -0.817 1.00 92.69 87 PRO A N 1
ATOM 699 C CA . PRO A 1 87 ? 0.174 -13.448 -2.012 1.00 92.69 87 PRO A CA 1
ATOM 700 C C . PRO A 1 87 ? 0.198 -12.141 -2.822 1.00 92.69 87 PRO A C 1
ATOM 702 O O . PRO A 1 87 ? -0.848 -11.495 -2.934 1.00 92.69 87 PRO A O 1
ATOM 705 N N . PRO A 1 88 ? 1.351 -11.753 -3.399 1.00 93.88 88 PRO A N 1
ATOM 706 C CA . PRO A 1 88 ? 1.430 -10.571 -4.241 1.00 93.88 88 PRO A CA 1
ATOM 707 C C . PRO A 1 88 ? 0.464 -10.679 -5.422 1.00 93.88 88 PRO A C 1
ATOM 709 O O . PRO A 1 88 ? 0.403 -11.713 -6.089 1.00 93.88 88 PRO A O 1
ATOM 712 N N . VAL A 1 89 ? -0.258 -9.599 -5.701 1.00 92.81 89 VAL A N 1
ATOM 713 C CA . VAL A 1 89 ? -1.215 -9.512 -6.810 1.00 92.81 89 VAL A CA 1
ATOM 714 C C . VAL A 1 89 ? -0.825 -8.391 -7.773 1.00 92.81 89 VAL A C 1
ATOM 716 O O . VAL A 1 89 ? -0.343 -7.349 -7.321 1.00 92.81 89 VAL A O 1
ATOM 719 N N . PRO A 1 90 ? -1.028 -8.543 -9.094 1.00 92.25 90 PRO A N 1
ATOM 720 C CA . PRO A 1 90 ? -0.750 -7.470 -10.040 1.00 92.25 90 PRO A CA 1
ATOM 721 C C . PRO A 1 90 ? -1.543 -6.209 -9.697 1.00 92.25 90 PRO A C 1
ATOM 723 O O . PRO A 1 90 ? -2.729 -6.270 -9.370 1.00 92.25 90 PRO A O 1
ATOM 726 N N . PHE A 1 91 ? -0.916 -5.040 -9.827 1.00 90.06 91 PHE A N 1
ATOM 727 C CA . PHE A 1 91 ? -1.548 -3.751 -9.543 1.00 90.06 91 PHE A CA 1
ATOM 728 C C . PHE A 1 91 ? -2.888 -3.579 -10.268 1.00 90.06 91 PHE A C 1
ATOM 730 O O . PHE A 1 91 ? -3.812 -3.012 -9.695 1.00 90.06 91 PHE A O 1
ATOM 737 N N . TYR A 1 92 ? -3.012 -4.067 -11.505 1.00 85.81 92 TYR A N 1
ATOM 738 C CA . TYR A 1 92 ? -4.248 -3.955 -12.282 1.00 85.81 92 TYR A CA 1
ATOM 739 C C . TYR A 1 92 ? -5.405 -4.805 -11.748 1.00 85.81 92 TYR A C 1
ATOM 741 O O . TYR A 1 92 ? -6.554 -4.435 -11.990 1.00 85.81 92 TYR A O 1
ATOM 749 N N . ASP A 1 93 ? -5.110 -5.885 -11.027 1.00 87.31 93 ASP A N 1
ATOM 750 C CA . ASP A 1 93 ? -6.114 -6.727 -10.375 1.00 87.31 93 ASP A CA 1
ATOM 751 C C . ASP A 1 93 ? -6.443 -6.144 -8.997 1.00 87.31 93 ASP A C 1
ATOM 753 O O . ASP A 1 93 ? -7.598 -5.856 -8.694 1.00 87.31 93 ASP A O 1
ATOM 757 N N . TRP A 1 94 ? -5.412 -5.799 -8.217 1.00 88.56 94 TRP A N 1
ATOM 758 C CA . TRP A 1 94 ? -5.566 -5.132 -6.920 1.00 88.56 94 TRP A CA 1
ATOM 759 C C . TRP A 1 94 ? -6.364 -3.820 -7.012 1.00 88.56 94 TRP A C 1
ATOM 761 O O . TRP A 1 94 ? -7.185 -3.490 -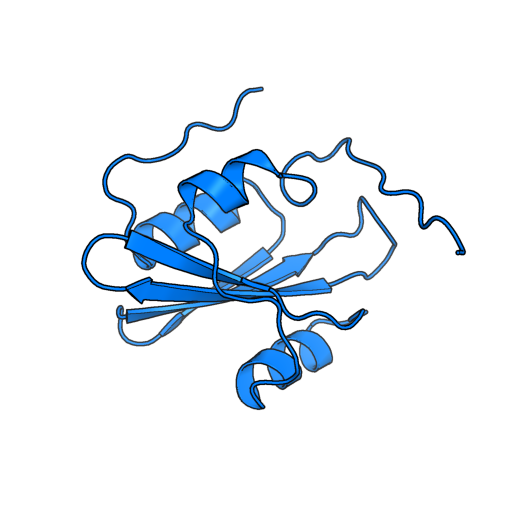6.155 1.00 88.56 94 TRP A O 1
ATOM 771 N N . VAL A 1 95 ? -6.158 -3.050 -8.086 1.00 83.38 95 VAL A N 1
ATOM 772 C CA . VAL A 1 95 ? -6.869 -1.789 -8.330 1.00 83.38 95 VAL A CA 1
ATOM 773 C C . VAL A 1 95 ? -8.302 -1.981 -8.838 1.00 83.38 95 VAL A C 1
ATOM 775 O O . VAL A 1 95 ? -8.984 -0.993 -9.096 1.00 83.38 95 VAL A O 1
ATOM 778 N N . GLN A 1 96 ? -8.792 -3.205 -9.003 1.00 76.50 96 GLN A N 1
ATOM 779 C CA . GLN A 1 96 ? -10.204 -3.455 -9.306 1.00 76.50 96 GLN A CA 1
ATOM 780 C C . GLN A 1 96 ? -11.007 -3.771 -8.042 1.00 76.50 96 GLN A C 1
ATOM 782 O O . GLN A 1 96 ? -12.156 -3.345 -7.939 1.00 76.50 96 GLN A O 1
ATOM 787 N N . ASP A 1 97 ? -10.374 -4.359 -7.027 1.00 70.06 97 ASP A N 1
ATOM 788 C CA . ASP A 1 97 ? -11.004 -4.748 -5.757 1.00 70.06 97 ASP A CA 1
ATOM 789 C C . ASP A 1 97 ? -11.105 -3.595 -4.725 1.00 70.06 97 ASP A C 1
ATOM 791 O O . ASP A 1 97 ? -11.243 -3.825 -3.530 1.00 70.06 97 ASP A O 1
ATOM 795 N N . GLN A 1 98 ? -11.051 -2.336 -5.187 1.00 65.38 98 GLN A N 1
ATOM 796 C CA . GLN A 1 98 ? -10.717 -1.074 -4.486 1.00 65.38 98 GLN A CA 1
ATOM 797 C C . GLN A 1 98 ? -11.565 -0.652 -3.266 1.00 65.38 98 GLN A C 1
ATOM 799 O O . GLN A 1 98 ? -12.054 0.479 -3.177 1.00 65.38 98 GLN A O 1
ATOM 804 N N . TYR A 1 99 ? -11.642 -1.483 -2.240 1.00 71.00 99 TYR A N 1
ATOM 805 C CA . TYR A 1 99 ? -12.225 -1.090 -0.962 1.00 71.00 99 TYR A CA 1
ATOM 806 C C . TYR A 1 99 ? -11.433 0.032 -0.257 1.00 71.00 99 TYR A C 1
ATOM 808 O O . TYR A 1 99 ? -11.994 0.801 0.523 1.00 71.00 99 TYR A O 1
ATOM 816 N N . LEU A 1 100 ? -10.133 0.161 -0.552 1.00 73.62 100 LEU A N 1
ATOM 817 C CA . LEU A 1 100 ? -9.258 1.182 0.035 1.00 73.62 100 LEU A CA 1
ATOM 818 C C . LEU A 1 100 ? -9.360 2.560 -0.616 1.00 73.62 100 LEU A C 1
ATOM 820 O O . LEU A 1 100 ? -9.053 3.556 0.034 1.00 73.62 100 LEU A O 1
ATOM 824 N N . THR A 1 101 ? -9.758 2.640 -1.886 1.00 66.75 101 THR A N 1
ATOM 825 C CA . THR A 1 101 ? -9.809 3.923 -2.613 1.00 66.75 101 THR A CA 1
ATOM 826 C C . THR A 1 101 ? -11.231 4.427 -2.817 1.00 66.75 101 THR A C 1
ATOM 828 O O . THR A 1 101 ? -11.436 5.626 -3.037 1.00 66.75 101 THR A O 1
ATOM 831 N N . ASP A 1 102 ? -12.231 3.552 -2.695 1.00 70.31 102 ASP A N 1
ATOM 832 C CA . ASP A 1 102 ? -13.617 3.981 -2.635 1.00 70.31 102 ASP A CA 1
ATOM 833 C C . ASP A 1 102 ? -13.963 4.451 -1.220 1.00 70.31 102 ASP A C 1
ATOM 835 O O . ASP A 1 102 ? -14.231 3.670 -0.308 1.00 70.31 102 ASP A O 1
ATOM 839 N N . LYS A 1 103 ? -14.014 5.776 -1.066 1.00 60.97 103 LYS A N 1
ATOM 840 C CA . LYS A 1 103 ? -14.382 6.462 0.181 1.00 60.97 103 LYS A CA 1
ATOM 841 C C . LYS A 1 103 ? -15.780 6.099 0.705 1.00 60.97 103 LYS A C 1
ATOM 843 O O . LYS A 1 103 ? -16.106 6.474 1.827 1.00 60.97 103 LYS A O 1
ATOM 848 N N . ASN A 1 104 ? -16.618 5.436 -0.097 1.00 57.59 104 ASN A N 1
ATOM 849 C CA . ASN A 1 104 ? -17.973 5.032 0.283 1.00 57.59 104 ASN A CA 1
ATOM 850 C C . ASN A 1 104 ? -18.095 3.540 0.613 1.00 57.59 104 ASN A C 1
ATOM 852 O O . ASN A 1 104 ? -19.167 3.114 1.053 1.00 57.59 104 ASN A O 1
ATOM 856 N N . VAL A 1 105 ? -17.047 2.738 0.401 1.00 63.03 105 VAL A N 1
ATOM 857 C CA . VAL A 1 105 ? -17.090 1.312 0.729 1.00 63.03 105 VAL A CA 1
ATOM 858 C C . VAL A 1 105 ? -17.074 1.138 2.244 1.00 63.03 105 VAL A C 1
ATOM 860 O O . VAL A 1 105 ? -16.170 1.595 2.936 1.00 63.03 105 VAL A O 1
ATOM 863 N N . LYS A 1 106 ? -18.087 0.433 2.752 1.00 56.31 106 LYS A N 1
ATOM 864 C CA . LYS A 1 106 ? -18.136 -0.075 4.123 1.00 56.31 106 LYS A CA 1
ATOM 865 C C . LYS A 1 106 ? -18.053 -1.592 4.067 1.00 56.31 106 LYS A C 1
ATOM 867 O O . LYS A 1 106 ? -18.995 -2.240 3.613 1.00 56.31 106 LYS A O 1
ATOM 872 N N . ILE A 1 107 ? -16.932 -2.161 4.504 1.00 61.47 107 ILE A N 1
ATOM 873 C CA . ILE A 1 107 ? -16.804 -3.615 4.638 1.00 61.47 107 ILE A CA 1
ATOM 874 C C . ILE A 1 107 ? -17.485 -4.030 5.940 1.00 61.47 107 ILE A C 1
ATOM 876 O O . ILE A 1 107 ? -17.174 -3.504 7.005 1.00 61.47 107 ILE A O 1
ATOM 880 N N . THR A 1 108 ? -18.411 -4.984 5.855 1.00 50.53 108 THR A N 1
ATOM 881 C CA . THR A 1 108 ? -19.034 -5.595 7.035 1.00 50.53 108 THR A CA 1
ATOM 882 C C . THR A 1 108 ? -18.351 -6.935 7.276 1.00 50.53 108 THR A C 1
ATOM 884 O O . THR A 1 108 ? -18.364 -7.789 6.391 1.00 50.53 108 THR A O 1
ATOM 887 N N . LYS A 1 109 ? -17.721 -7.120 8.441 1.00 50.50 109 LYS A N 1
ATOM 888 C CA . LYS A 1 109 ? -17.113 -8.405 8.810 1.00 50.50 109 LYS A CA 1
ATOM 889 C C . LYS A 1 109 ? -18.239 -9.426 9.000 1.00 50.50 109 LYS A C 1
ATOM 891 O O . LYS A 1 109 ? -19.134 -9.197 9.808 1.00 50.50 109 LYS A O 1
ATOM 896 N N . ILE A 1 110 ? -18.221 -10.510 8.229 1.00 47.12 110 ILE A N 1
ATOM 897 C CA . ILE A 1 110 ? -19.118 -11.647 8.449 1.00 47.12 110 ILE A CA 1
ATOM 898 C C . ILE A 1 110 ? -18.392 -12.568 9.431 1.00 47.12 110 ILE A C 1
ATOM 900 O O . ILE A 1 110 ? -17.305 -13.051 9.119 1.00 47.12 110 ILE A O 1
ATOM 904 N N . GLU A 1 111 ? -18.947 -12.754 10.627 1.00 42.09 111 GLU A N 1
ATOM 905 C CA . GLU A 1 111 ? -18.496 -13.814 11.534 1.00 42.09 111 GLU A CA 1
ATOM 906 C C . GLU A 1 111 ? -18.907 -15.160 10.916 1.00 42.09 111 GLU A C 1
ATOM 908 O O . GLU A 1 111 ? -20.088 -15.365 10.625 1.00 42.09 111 GLU A O 1
ATOM 913 N N . ILE A 1 112 ? -17.929 -16.030 10.645 1.00 41.47 112 ILE A N 1
ATOM 914 C CA . ILE A 1 112 ? -18.132 -17.402 10.151 1.00 41.47 112 ILE A CA 1
ATOM 915 C C . ILE A 1 112 ? -17.871 -18.365 11.304 1.00 41.47 112 ILE A C 1
ATOM 917 O O . ILE A 1 112 ? -16.830 -18.178 11.976 1.00 41.47 112 ILE A O 1
#

Secondary structure (DSSP, 8-state):
----PPSS--HHHHHHHH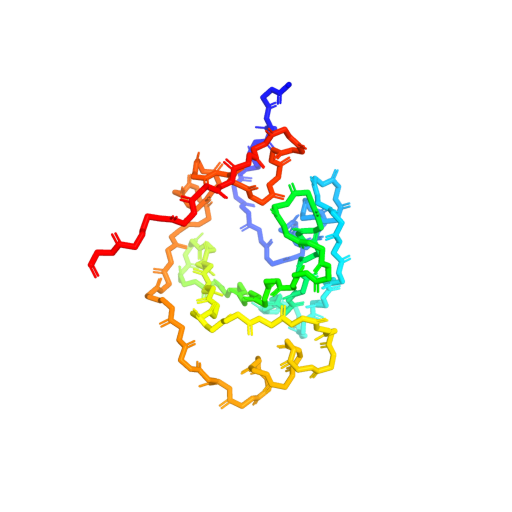HHHS-EEEEEETTTEEEEEEE-TTTSTT-EEEEEEEEETTEEEEEEB-S-B-SHHHHHHHHHHT-SBPPPEEHHHHTTS-TTT-TT--PPP---